Protein AF-A0A7I0K702-F1 (afdb_monomer_lite)

Secondary structure (DSSP, 8-state):
-HHHHHHHTSSS-SS-------TTHHHH-HHHHHHHHHHHHHHHHTT---------PPPP-SSSSTT--------------------B---TT-GGGSB-TTTT------S--------PPP-------

pLDDT: mean 73.97, std 17.94, range [34.12, 96.94]

Sequence (129 aa):
MAVCTQFAESANPPGNIFFLAVPDEENNSAGARKAAQALPFIARERDLDLAAAINLDAIADDGDGSKGRIIALGTVGKLLPTAYVIGIPAHSGFPLNGLNAAAGRRHRQARGMGAGTDRPVPVGDWHAG

Radius of gyration: 30.61 Å; chains: 1; bounding box: 55×49×83 Å

Foldseek 3Di:
DVVQVVVVPDDPDPDDDDDDDDPCPVPDSPSVVVCVVCVVVVCVVVVHDCPDDDDPDDDDDPDPCPVVDDDDPDDDDDDDDDDDFDKADDDPVCVVVMGDSCPPPDDDDDPDDDDDDDDDDDDDDDDDD

Structure (mmCIF, N/CA/C/O backbone):
data_AF-A0A7I0K702-F1
#
_entry.id   AF-A0A7I0K702-F1
#
loop_
_atom_site.group_PDB
_atom_site.id
_atom_site.type_symbol
_atom_site.label_atom_id
_atom_site.label_alt_id
_atom_site.label_comp_id
_atom_site.label_asym_id
_atom_site.label_entity_id
_atom_site.label_seq_id
_atom_site.pdbx_PDB_ins_code
_atom_site.Cartn_x
_atom_site.Cartn_y
_atom_site.Cartn_z
_atom_site.occupancy
_atom_site.B_iso_or_equiv
_atom_site.auth_seq_id
_atom_site.auth_comp_id
_atom_site.auth_asym_id
_atom_site.auth_atom_id
_atom_site.pdbx_PDB_model_num
ATOM 1 N N . MET A 1 1 ? -2.424 11.489 10.382 1.00 69.25 1 MET A N 1
ATOM 2 C CA . MET A 1 1 ? -2.724 11.222 11.810 1.00 69.25 1 MET A CA 1
ATOM 3 C C . MET A 1 1 ? -4.043 11.819 12.292 1.00 69.25 1 MET A C 1
ATOM 5 O O . MET A 1 1 ? -4.709 11.137 13.053 1.00 69.25 1 MET A O 1
ATOM 9 N N . ALA A 1 2 ? -4.467 13.007 11.833 1.00 81.56 2 ALA A N 1
ATOM 10 C CA . ALA A 1 2 ? -5.705 13.660 12.296 1.00 81.56 2 ALA A CA 1
ATOM 11 C C . ALA A 1 2 ? -6.959 12.754 12.310 1.00 81.56 2 ALA A C 1
ATOM 13 O O . ALA A 1 2 ? -7.673 12.729 13.303 1.00 81.56 2 ALA A O 1
ATOM 14 N N . VAL A 1 3 ? -7.178 11.944 11.266 1.00 84.56 3 VAL A N 1
ATOM 15 C CA . VAL A 1 3 ? -8.314 11.001 11.202 1.00 84.56 3 VAL A CA 1
ATOM 16 C C . VAL A 1 3 ? -8.242 9.919 12.286 1.00 84.56 3 VAL A C 1
ATOM 18 O O . VAL A 1 3 ? -9.256 9.589 12.889 1.00 84.56 3 VAL A O 1
ATOM 21 N N . CYS A 1 4 ? -7.052 9.377 12.566 1.00 85.81 4 CYS A N 1
ATOM 22 C CA . CYS A 1 4 ? -6.877 8.372 13.620 1.00 85.81 4 CYS A CA 1
ATOM 23 C C . CYS A 1 4 ? -7.127 8.977 15.007 1.00 85.81 4 CYS A C 1
ATOM 25 O O . CYS A 1 4 ? -7.768 8.345 15.838 1.00 85.81 4 CYS A O 1
ATOM 27 N N . THR A 1 5 ? -6.663 10.210 15.236 1.00 87.38 5 THR A N 1
ATOM 28 C CA . THR A 1 5 ? -6.929 10.956 16.475 1.00 87.38 5 THR A CA 1
ATOM 29 C C . THR A 1 5 ? -8.425 11.195 16.656 1.00 87.38 5 THR A C 1
ATOM 31 O O . THR A 1 5 ? -8.978 10.824 17.683 1.00 87.38 5 THR A O 1
ATOM 34 N N . GLN A 1 6 ? -9.099 11.706 15.624 1.00 88.38 6 GLN A N 1
ATOM 35 C CA . GLN A 1 6 ? -10.541 11.940 15.657 1.00 88.38 6 GLN A CA 1
ATOM 36 C C . GLN A 1 6 ? -11.340 10.646 15.888 1.00 88.38 6 GLN A C 1
ATOM 38 O O . GLN A 1 6 ? -12.328 10.651 16.616 1.00 88.38 6 GLN A O 1
ATOM 43 N N . PHE A 1 7 ? -10.917 9.526 15.292 1.00 89.75 7 PHE A N 1
ATOM 44 C CA . PHE A 1 7 ? -11.539 8.224 15.532 1.00 89.75 7 PHE A CA 1
ATOM 45 C C . PHE A 1 7 ? -11.360 7.763 16.983 1.00 89.75 7 PHE A C 1
ATOM 47 O O . PHE A 1 7 ? -12.315 7.289 17.593 1.00 89.75 7 PHE A O 1
ATOM 54 N N . ALA A 1 8 ? -10.165 7.937 17.552 1.00 88.25 8 ALA A N 1
ATOM 55 C CA . ALA A 1 8 ? -9.884 7.578 18.941 1.00 88.25 8 ALA A CA 1
ATOM 56 C C . ALA A 1 8 ? -10.697 8.408 19.953 1.00 88.25 8 ALA A C 1
ATOM 58 O O . ALA A 1 8 ? -11.016 7.916 21.030 1.00 88.25 8 ALA A O 1
ATOM 59 N N . GLU A 1 9 ? -11.056 9.643 19.601 1.00 91.50 9 GLU A N 1
ATOM 60 C CA . GLU A 1 9 ? -11.904 10.527 20.413 1.00 91.50 9 GLU A CA 1
ATOM 61 C C . GLU A 1 9 ? -13.409 10.235 20.263 1.00 91.50 9 GLU A C 1
ATOM 63 O O . GLU A 1 9 ? -14.226 10.779 21.008 1.00 91.50 9 GLU A O 1
ATOM 68 N N . SER A 1 10 ? -13.804 9.386 19.309 1.00 90.38 10 SER A N 1
ATOM 69 C CA . SER A 1 10 ? -15.214 9.085 19.063 1.00 90.38 10 SER A CA 1
ATOM 70 C C . SER A 1 10 ? -15.805 8.157 20.130 1.00 90.38 10 SER A C 1
ATOM 72 O O . SER A 1 10 ? -15.198 7.170 20.547 1.00 90.38 10 SER A O 1
ATOM 74 N N . ALA A 1 11 ? -17.026 8.461 20.574 1.00 84.00 11 ALA A N 1
ATOM 75 C CA . ALA A 1 11 ? -17.738 7.612 21.518 1.00 84.00 11 ALA A CA 1
ATOM 76 C C . ALA A 1 11 ? -18.325 6.391 20.791 1.00 84.00 11 ALA A C 1
ATOM 78 O O . ALA A 1 11 ? -19.250 6.524 19.993 1.00 84.00 11 ALA A O 1
ATOM 79 N N . ASN A 1 12 ? -17.805 5.205 21.116 1.00 84.50 12 ASN A N 1
ATOM 80 C CA . ASN A 1 12 ? -18.305 3.901 20.670 1.00 84.50 12 ASN A CA 1
ATOM 81 C C . ASN A 1 12 ? -18.318 3.703 19.133 1.00 84.50 12 ASN A C 1
ATOM 83 O O . ASN A 1 12 ? -19.389 3.523 18.541 1.00 84.50 12 ASN A O 1
ATOM 87 N N . PRO A 1 13 ? -17.146 3.737 18.469 1.00 86.50 13 PRO A N 1
ATOM 88 C CA . PRO A 1 13 ? -17.063 3.576 17.024 1.00 86.50 13 PRO A CA 1
ATOM 89 C C . PRO A 1 13 ? -17.516 2.179 16.562 1.00 86.50 13 PRO A C 1
ATOM 91 O O . PRO A 1 13 ? -17.312 1.193 17.272 1.00 86.50 13 PRO A O 1
ATOM 94 N N . PRO A 1 14 ? -18.068 2.054 15.341 1.00 85.31 14 PRO A N 1
ATOM 95 C CA . PRO A 1 14 ? -18.534 0.784 14.782 1.00 85.31 14 PRO A CA 1
ATOM 96 C C . PRO A 1 14 ? -17.382 -0.093 14.244 1.00 85.31 14 PRO A C 1
ATOM 98 O O . PRO A 1 14 ? -17.459 -0.605 13.129 1.00 85.31 14 PRO A O 1
ATOM 101 N N . GLY A 1 15 ? -16.291 -0.249 15.003 1.00 89.25 15 GLY A N 1
ATOM 102 C CA . GLY A 1 15 ? -15.150 -1.090 14.627 1.00 89.25 15 GLY A CA 1
ATOM 103 C C . GLY A 1 15 ? -13.804 -0.577 15.136 1.00 89.25 15 GLY A C 1
ATOM 104 O O . GLY A 1 15 ? -13.740 0.226 16.063 1.00 89.25 15 GLY A O 1
ATOM 105 N N . ASN A 1 16 ? -12.726 -1.042 14.498 1.00 90.19 16 ASN A N 1
ATOM 106 C CA . ASN A 1 16 ? -11.344 -0.683 14.820 1.00 90.19 16 ASN A CA 1
ATOM 107 C C . ASN A 1 16 ? -10.606 -0.176 13.574 1.00 90.19 16 ASN A C 1
ATOM 109 O O . ASN A 1 16 ? -10.844 -0.658 12.468 1.00 90.19 16 ASN A O 1
ATOM 113 N N . ILE A 1 17 ? -9.660 0.747 13.765 1.00 89.88 17 ILE A N 1
ATOM 114 C CA . ILE A 1 17 ? -8.702 1.146 12.727 1.00 89.88 17 ILE A CA 1
ATOM 115 C C . ILE A 1 17 ? -7.362 0.471 13.014 1.00 89.88 17 ILE A C 1
ATOM 117 O O . ILE A 1 17 ? -6.778 0.663 14.080 1.00 89.88 17 ILE A O 1
ATOM 121 N N . PHE A 1 18 ? -6.851 -0.277 12.037 1.00 90.12 18 PHE A N 1
ATOM 122 C CA . PHE A 1 18 ? -5.491 -0.803 12.052 1.00 90.12 18 PHE A CA 1
ATOM 123 C C . PHE A 1 18 ? -4.604 0.048 11.136 1.00 90.12 18 PHE A C 1
ATOM 125 O O . PHE A 1 18 ? -4.774 0.044 9.918 1.00 90.12 18 PHE A O 1
ATOM 132 N N . PHE A 1 19 ? -3.676 0.805 11.723 1.00 90.88 19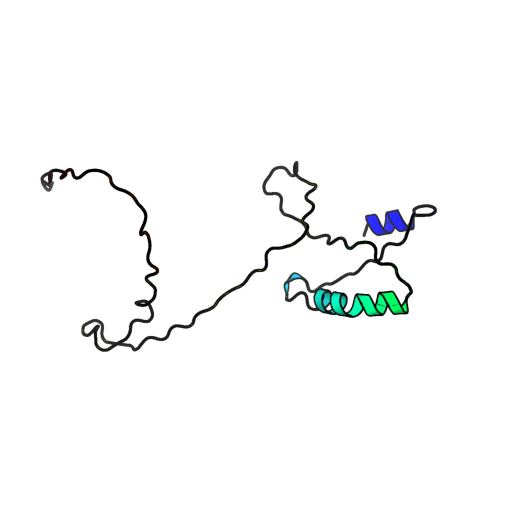 PHE A N 1
ATOM 133 C CA . PHE A 1 19 ? -2.764 1.673 10.979 1.00 90.88 19 PHE A CA 1
ATOM 134 C C . PHE A 1 19 ? -1.414 0.986 10.744 1.00 90.88 19 PHE A C 1
ATOM 136 O O . PHE A 1 19 ? -0.752 0.567 11.693 1.00 90.88 19 PHE A O 1
ATOM 143 N N . LEU A 1 20 ? -0.990 0.917 9.481 1.00 89.69 20 LEU A N 1
ATOM 144 C CA . LEU A 1 20 ? 0.287 0.347 9.059 1.00 89.69 20 LEU A CA 1
ATOM 145 C C . LEU A 1 20 ? 1.130 1.428 8.374 1.00 89.69 20 LEU A C 1
ATOM 147 O O . LEU A 1 20 ? 0.781 1.898 7.295 1.00 89.69 20 LEU A O 1
ATOM 151 N N . ALA A 1 21 ? 2.254 1.797 8.988 1.00 89.62 21 ALA A N 1
ATOM 152 C CA . ALA A 1 21 ? 3.220 2.720 8.399 1.00 89.62 21 ALA A CA 1
ATOM 153 C C . ALA A 1 21 ? 4.379 1.951 7.753 1.00 89.62 21 ALA A C 1
ATOM 155 O O . ALA A 1 21 ? 5.008 1.111 8.399 1.00 89.62 21 ALA A O 1
ATOM 156 N N . VAL A 1 22 ? 4.686 2.270 6.494 1.00 88.19 22 VAL A N 1
ATOM 157 C CA . VAL A 1 22 ? 5.807 1.700 5.734 1.00 88.19 22 VAL A CA 1
ATOM 158 C C . VAL A 1 22 ? 6.642 2.847 5.154 1.00 88.19 22 VAL A C 1
ATOM 160 O O . VAL A 1 22 ? 6.152 3.583 4.305 1.00 88.19 22 VAL A O 1
ATOM 163 N N . PRO A 1 23 ? 7.876 3.077 5.633 1.00 83.31 23 PRO A N 1
ATOM 164 C CA . PRO A 1 23 ? 8.646 4.262 5.252 1.00 83.31 23 PRO A CA 1
ATOM 165 C C . PRO A 1 23 ? 9.413 4.111 3.927 1.00 83.31 23 PRO A C 1
ATOM 167 O O . PRO A 1 23 ? 10.098 5.042 3.522 1.00 83.31 23 PRO A O 1
ATOM 170 N N . ASP A 1 24 ? 9.367 2.944 3.278 1.00 87.38 24 ASP A N 1
ATOM 171 C CA . ASP A 1 24 ? 10.259 2.569 2.172 1.00 87.38 24 ASP A CA 1
ATOM 172 C C . ASP A 1 24 ? 9.560 2.421 0.807 1.00 87.38 24 ASP A C 1
ATOM 174 O O . ASP A 1 24 ? 10.045 1.689 -0.065 1.00 87.38 24 ASP A O 1
ATOM 178 N N . GLU A 1 25 ? 8.426 3.105 0.639 1.00 79.06 25 GLU A N 1
ATOM 179 C CA . GLU A 1 25 ? 7.601 3.094 -0.577 1.00 79.06 25 GLU A CA 1
ATOM 180 C C . GLU A 1 25 ? 8.442 3.448 -1.824 1.00 79.06 25 GLU A C 1
ATOM 182 O O . GLU A 1 25 ? 8.609 2.583 -2.690 1.00 79.06 25 GLU A O 1
ATOM 187 N N . GLU A 1 26 ? 9.127 4.600 -1.797 1.00 76.62 26 GLU A N 1
ATOM 188 C CA . GLU A 1 26 ? 9.928 5.191 -2.892 1.00 76.62 26 GLU A CA 1
ATOM 189 C C . GLU A 1 26 ? 11.159 4.380 -3.333 1.00 76.62 26 GLU A C 1
ATOM 191 O O . GLU A 1 26 ? 11.812 4.693 -4.329 1.00 76.62 26 GLU A O 1
ATOM 196 N N . ASN A 1 27 ? 11.537 3.349 -2.575 1.00 79.44 27 ASN A N 1
ATOM 197 C CA . ASN A 1 27 ? 12.691 2.521 -2.912 1.00 79.44 27 ASN A CA 1
ATOM 198 C C . ASN A 1 27 ? 12.250 1.229 -3.601 1.00 79.44 27 ASN A C 1
ATOM 200 O O . ASN A 1 27 ? 12.377 1.055 -4.809 1.00 79.44 27 ASN A O 1
ATOM 204 N N . ASN A 1 28 ? 11.765 0.276 -2.813 1.00 79.94 28 ASN A N 1
ATOM 205 C CA . ASN A 1 28 ? 11.378 -1.038 -3.322 1.00 79.94 28 ASN A CA 1
ATOM 206 C C . ASN A 1 28 ? 10.149 -1.576 -2.583 1.00 79.94 28 ASN A C 1
ATOM 208 O O . ASN A 1 28 ? 9.865 -2.773 -2.673 1.00 79.94 28 ASN A O 1
ATOM 212 N N . SER A 1 29 ? 9.466 -0.737 -1.790 1.00 84.25 29 SER A N 1
ATOM 213 C CA . SER A 1 29 ? 8.285 -1.127 -1.015 1.00 84.25 29 SER A CA 1
ATOM 214 C C . SER A 1 29 ? 8.485 -2.455 -0.260 1.00 84.25 29 SER A C 1
ATOM 216 O O . SER A 1 29 ? 7.617 -3.332 -0.241 1.00 84.25 29 SER A O 1
ATOM 218 N N . ALA A 1 30 ? 9.685 -2.692 0.278 1.00 87.56 30 ALA A N 1
ATOM 219 C CA . ALA A 1 30 ? 10.025 -3.939 0.953 1.00 87.56 30 ALA A CA 1
ATOM 220 C C . ALA A 1 30 ? 9.240 -4.083 2.265 1.00 87.56 30 ALA A C 1
ATOM 222 O O . ALA A 1 30 ? 8.821 -5.194 2.590 1.00 87.56 30 ALA A O 1
ATOM 223 N N . GLY A 1 31 ? 8.983 -2.980 2.973 1.00 88.19 31 GLY A N 1
ATOM 224 C CA . GLY A 1 31 ? 8.116 -2.921 4.146 1.00 88.19 31 GLY A CA 1
ATOM 225 C C . GLY A 1 31 ? 6.683 -3.321 3.809 1.00 88.19 31 GLY A C 1
ATOM 226 O O . GLY A 1 31 ? 6.162 -4.259 4.409 1.00 88.19 31 GLY A O 1
ATOM 227 N N . ALA A 1 32 ? 6.084 -2.695 2.791 1.00 88.25 32 ALA A N 1
ATOM 228 C CA . ALA A 1 32 ? 4.730 -3.024 2.334 1.00 88.25 32 ALA A CA 1
ATOM 229 C C . ALA A 1 32 ? 4.605 -4.491 1.891 1.00 88.25 32 ALA A C 1
ATOM 231 O O . ALA A 1 32 ? 3.676 -5.188 2.296 1.00 88.25 32 ALA A O 1
ATOM 232 N N . ARG A 1 33 ? 5.579 -5.002 1.123 1.00 89.69 33 ARG A N 1
ATOM 233 C CA . ARG A 1 33 ? 5.583 -6.401 0.661 1.00 89.69 33 ARG A CA 1
ATOM 234 C C . ARG A 1 33 ? 5.720 -7.402 1.804 1.00 89.69 33 ARG A C 1
ATOM 236 O O . ARG A 1 33 ? 5.006 -8.402 1.818 1.00 89.69 33 ARG A O 1
ATOM 243 N N . LYS A 1 34 ? 6.601 -7.139 2.773 1.00 91.75 34 LYS A N 1
ATOM 244 C CA . LYS A 1 34 ? 6.725 -7.982 3.971 1.00 91.75 34 LYS A CA 1
ATOM 245 C C . LYS A 1 34 ? 5.463 -7.925 4.826 1.00 91.75 34 LYS A C 1
ATOM 247 O O . LYS A 1 34 ? 5.008 -8.964 5.292 1.00 91.75 34 LYS A O 1
ATOM 252 N N . ALA A 1 35 ? 4.875 -6.743 5.000 1.00 90.88 35 ALA A N 1
ATOM 253 C CA . ALA A 1 35 ? 3.634 -6.584 5.746 1.00 90.88 35 ALA A CA 1
ATOM 254 C C . ALA A 1 35 ? 2.477 -7.345 5.087 1.00 90.88 35 ALA A C 1
ATOM 256 O O . ALA A 1 35 ? 1.772 -8.070 5.777 1.00 90.88 35 ALA A O 1
ATOM 257 N N . ALA A 1 36 ? 2.340 -7.282 3.759 1.00 90.38 36 ALA A N 1
ATOM 258 C CA . ALA 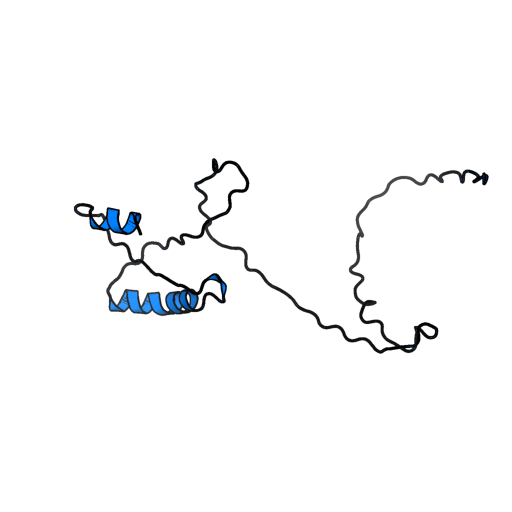A 1 36 ? 1.340 -8.055 3.021 1.00 90.38 36 ALA A CA 1
ATOM 259 C C . ALA A 1 36 ? 1.465 -9.571 3.262 1.00 90.38 36 ALA A C 1
ATOM 261 O O . ALA A 1 36 ? 0.458 -10.264 3.373 1.00 90.38 36 ALA A O 1
ATOM 262 N N . GLN A 1 37 ? 2.693 -10.083 3.397 1.00 92.62 37 GLN A N 1
ATOM 263 C CA . GLN A 1 37 ? 2.943 -11.489 3.732 1.00 92.62 37 GLN A CA 1
ATOM 264 C C . GLN A 1 37 ? 2.674 -11.811 5.210 1.00 92.62 37 GLN A C 1
ATOM 266 O O . GLN A 1 37 ? 2.221 -12.910 5.516 1.00 92.62 37 GLN A O 1
ATOM 271 N N . ALA A 1 38 ? 2.947 -10.878 6.127 1.00 93.19 38 ALA A N 1
ATOM 272 C CA . ALA A 1 38 ? 2.800 -11.076 7.571 1.00 93.19 38 ALA A CA 1
ATOM 273 C C . ALA A 1 38 ? 1.361 -10.871 8.080 1.00 93.19 38 ALA A C 1
ATOM 275 O O . ALA A 1 38 ? 0.959 -11.494 9.062 1.00 93.19 38 ALA A O 1
ATOM 276 N N . LEU A 1 39 ? 0.578 -10.014 7.420 1.00 93.50 39 LEU A N 1
ATOM 277 C CA . LEU A 1 39 ? -0.763 -9.608 7.844 1.00 93.50 39 LEU A CA 1
ATOM 278 C C . LEU A 1 39 ? -1.727 -10.776 8.099 1.00 93.50 39 LEU A C 1
ATOM 280 O O . LEU A 1 39 ? -2.385 -10.739 9.134 1.00 93.50 39 LEU A O 1
ATOM 284 N N . PRO A 1 40 ? -1.799 -11.832 7.263 1.00 92.94 40 PRO A N 1
ATOM 285 C CA . PRO A 1 40 ? -2.665 -12.979 7.544 1.00 92.94 40 PRO A CA 1
ATOM 286 C C . PRO A 1 40 ? -2.321 -13.696 8.857 1.00 92.94 40 PRO A C 1
ATOM 288 O O . PRO A 1 40 ? -3.213 -14.163 9.564 1.00 92.94 40 PRO A O 1
ATOM 291 N N . PHE A 1 41 ? -1.033 -13.766 9.204 1.00 96.31 41 PHE A N 1
ATOM 292 C CA . PHE A 1 41 ? -0.575 -14.382 10.450 1.00 96.31 41 PHE A CA 1
ATOM 293 C C . PHE A 1 41 ? -0.918 -13.504 11.648 1.00 96.31 41 PHE A C 1
ATOM 295 O O . PHE A 1 41 ? -1.511 -13.992 12.603 1.00 96.31 41 PHE A O 1
ATOM 302 N N . ILE A 1 42 ? -0.640 -12.201 11.557 1.00 93.62 42 ILE A N 1
ATOM 303 C CA . ILE A 1 42 ? -0.989 -11.227 12.600 1.00 93.62 42 ILE A CA 1
ATOM 304 C C . ILE A 1 42 ? -2.503 -11.206 12.828 1.00 93.62 42 ILE A C 1
ATOM 306 O O . ILE A 1 42 ? -2.944 -11.209 13.974 1.00 93.62 42 ILE A O 1
ATOM 310 N N . ALA A 1 43 ? -3.296 -11.223 11.754 1.00 94.19 43 ALA A N 1
ATOM 311 C CA . ALA A 1 43 ? -4.749 -11.256 11.837 1.00 94.19 43 ALA A CA 1
ATOM 312 C C . ALA A 1 43 ? -5.236 -12.503 12.581 1.00 94.19 43 ALA A C 1
ATOM 314 O O . ALA A 1 43 ? -6.059 -12.394 13.481 1.00 94.19 43 ALA A O 1
ATOM 315 N N . ARG A 1 44 ? -4.661 -13.674 12.288 1.00 95.75 44 ARG A N 1
ATOM 316 C CA . ARG A 1 44 ? -4.991 -14.917 12.994 1.00 95.75 44 ARG A CA 1
ATOM 317 C C . ARG A 1 44 ? -4.543 -14.915 14.457 1.00 95.75 44 ARG A C 1
ATOM 319 O O . ARG A 1 44 ? -5.298 -15.343 15.320 1.00 95.75 44 ARG A O 1
ATOM 326 N N . GLU A 1 45 ? -3.323 -14.468 14.740 1.00 96.94 45 GLU A N 1
ATOM 327 C CA . GLU A 1 45 ? -2.766 -14.426 16.101 1.00 96.94 45 GLU A CA 1
ATOM 328 C C . GLU A 1 45 ? -3.517 -13.458 17.017 1.00 96.94 45 GLU A C 1
ATOM 330 O O . GLU A 1 45 ? -3.519 -13.629 18.235 1.00 96.94 45 GLU A O 1
ATOM 335 N N . ARG A 1 46 ? -4.118 -12.418 16.436 1.00 93.38 46 ARG A N 1
ATOM 336 C CA . ARG A 1 46 ? -4.779 -11.332 17.164 1.00 93.38 46 ARG A CA 1
ATOM 337 C C . ARG A 1 46 ? -6.293 -11.320 16.990 1.00 93.38 46 ARG A C 1
ATOM 339 O O . ARG A 1 46 ? -6.914 -10.364 17.439 1.00 93.38 46 ARG A O 1
ATOM 346 N N . ASP A 1 47 ? -6.848 -12.361 16.370 1.00 94.69 47 ASP A N 1
ATOM 347 C CA . ASP A 1 47 ? -8.280 -12.515 16.095 1.00 94.69 47 ASP A CA 1
ATOM 348 C C . ASP A 1 47 ? -8.891 -11.270 15.416 1.00 94.69 47 ASP A C 1
ATOM 350 O O . ASP A 1 47 ? -9.907 -10.721 15.836 1.00 94.69 47 ASP A O 1
ATOM 354 N N . LEU A 1 48 ? -8.202 -10.763 14.386 1.00 92.94 48 LEU A N 1
ATOM 355 C CA . LEU A 1 48 ? -8.617 -9.585 13.625 1.00 92.94 48 LEU A CA 1
ATOM 356 C C . LEU A 1 48 ? -9.389 -9.999 12.373 1.00 92.94 48 LEU A C 1
ATOM 358 O O . LEU A 1 48 ? -8.855 -10.696 11.508 1.00 92.94 48 LEU A O 1
ATOM 362 N N . ASP A 1 49 ? -10.597 -9.463 12.230 1.00 93.06 49 ASP A N 1
ATOM 363 C CA . ASP A 1 49 ? -11.365 -9.512 10.988 1.00 93.06 49 ASP A CA 1
ATOM 364 C C . ASP A 1 49 ? -11.046 -8.280 10.122 1.00 93.06 49 ASP A C 1
ATOM 366 O O . ASP A 1 49 ? -11.530 -7.169 10.355 1.00 93.06 49 ASP A O 1
ATOM 370 N N . LEU A 1 50 ? -10.145 -8.452 9.150 1.00 90.75 50 LEU A N 1
ATOM 371 C CA . LEU A 1 50 ? -9.723 -7.381 8.246 1.00 90.75 50 LEU A CA 1
ATOM 372 C C . LEU A 1 50 ? -10.749 -7.203 7.112 1.00 90.75 50 LEU A C 1
ATOM 374 O O . LEU A 1 50 ? -10.658 -7.858 6.077 1.00 90.75 50 LEU A O 1
ATOM 378 N N . ALA A 1 51 ? -11.693 -6.275 7.286 1.00 91.06 51 ALA A N 1
ATOM 379 C CA . ALA A 1 51 ? -12.777 -6.041 6.323 1.00 91.06 51 ALA A CA 1
ATOM 380 C C . ALA A 1 51 ? -12.358 -5.278 5.048 1.00 91.06 51 ALA A C 1
ATOM 382 O O . ALA A 1 51 ? -12.911 -5.510 3.973 1.00 91.06 51 ALA A O 1
ATOM 383 N N . ALA A 1 52 ? -11.411 -4.339 5.155 1.00 88.00 52 ALA A N 1
ATOM 384 C CA . ALA A 1 52 ? -10.946 -3.522 4.034 1.00 88.00 52 ALA A CA 1
ATOM 385 C C . ALA A 1 52 ? -9.561 -2.915 4.304 1.00 88.00 52 ALA A C 1
ATOM 387 O O . ALA A 1 52 ? -9.169 -2.718 5.454 1.00 88.00 52 ALA A O 1
ATOM 388 N N . ALA A 1 53 ? -8.848 -2.563 3.232 1.00 87.38 53 ALA A N 1
ATOM 389 C CA . ALA A 1 53 ? -7.600 -1.809 3.285 1.00 87.38 53 ALA A CA 1
ATOM 390 C C . ALA A 1 53 ? -7.720 -0.543 2.425 1.00 87.38 53 ALA A C 1
ATOM 392 O O . ALA A 1 53 ? -8.222 -0.597 1.303 1.00 87.38 53 ALA A O 1
ATOM 393 N N . ILE A 1 54 ? -7.249 0.588 2.953 1.00 86.25 54 ILE A N 1
ATOM 394 C CA . ILE A 1 54 ? -7.212 1.875 2.252 1.00 86.25 54 ILE A CA 1
ATOM 395 C C . ILE A 1 54 ? -5.750 2.301 2.155 1.00 86.25 54 ILE A C 1
ATOM 397 O O . ILE A 1 54 ? -5.093 2.482 3.179 1.00 86.25 54 ILE A O 1
ATOM 401 N N . ASN A 1 55 ? -5.253 2.462 0.929 1.00 85.62 55 ASN A N 1
ATOM 402 C CA . ASN A 1 55 ? -3.966 3.099 0.677 1.00 85.62 55 ASN A CA 1
ATOM 403 C C . ASN A 1 55 ? -4.174 4.616 0.536 1.00 85.62 55 ASN A C 1
ATOM 405 O O . ASN A 1 55 ? -5.129 5.043 -0.110 1.00 85.62 55 ASN A O 1
ATOM 409 N N . LEU A 1 56 ? -3.312 5.418 1.159 1.00 81.31 56 LEU A N 1
ATOM 410 C CA . LEU A 1 56 ? -3.458 6.876 1.263 1.00 81.31 56 LEU A CA 1
ATOM 411 C C . LEU A 1 56 ? -2.573 7.637 0.264 1.00 81.31 56 LEU A C 1
ATOM 413 O O . LEU A 1 56 ? -2.231 8.793 0.516 1.00 81.31 56 LEU A O 1
ATOM 417 N N . ASP A 1 57 ? -2.206 7.003 -0.849 1.00 78.75 57 ASP A N 1
ATOM 418 C CA . ASP A 1 57 ? -1.421 7.651 -1.897 1.00 78.75 57 ASP A CA 1
ATOM 419 C C . ASP A 1 57 ? -2.147 8.870 -2.466 1.00 78.75 57 ASP A C 1
ATOM 421 O O . ASP A 1 57 ? -3.352 8.852 -2.745 1.00 78.75 57 ASP A O 1
ATOM 425 N N . ALA A 1 58 ? -1.385 9.944 -2.661 1.00 69.50 58 ALA A N 1
ATOM 426 C CA . ALA A 1 58 ? -1.882 11.139 -3.311 1.00 69.50 58 ALA A CA 1
ATOM 427 C C . ALA A 1 58 ? -1.915 10.911 -4.825 1.00 69.50 58 ALA A C 1
ATOM 429 O O . ALA A 1 58 ? -0.885 10.712 -5.466 1.00 69.50 58 ALA A O 1
ATOM 430 N N . ILE A 1 59 ? -3.107 10.980 -5.411 1.00 69.31 59 ILE A N 1
ATOM 431 C CA . ILE A 1 59 ? -3.252 11.079 -6.861 1.00 69.31 59 ILE A CA 1
ATOM 432 C C . ILE A 1 59 ? -3.092 12.556 -7.212 1.00 69.31 59 ILE A C 1
ATOM 434 O O . ILE A 1 59 ? -3.853 13.391 -6.722 1.00 69.31 59 ILE A O 1
ATOM 438 N N . ALA A 1 60 ? -2.090 12.881 -8.029 1.00 67.00 60 ALA A N 1
ATOM 439 C CA . ALA A 1 60 ? -1.934 14.232 -8.552 1.00 67.00 60 ALA A CA 1
ATOM 440 C C . ALA A 1 60 ? -3.146 14.589 -9.429 1.00 67.00 60 ALA A C 1
ATOM 442 O O . ALA A 1 60 ? -3.514 13.831 -10.329 1.00 67.00 60 ALA A O 1
ATOM 443 N N . ASP A 1 61 ? -3.772 15.731 -9.148 1.00 69.69 61 ASP A N 1
ATOM 444 C CA . ASP A 1 61 ? -4.767 16.347 -10.022 1.00 69.69 61 ASP A CA 1
ATOM 445 C C . ASP A 1 61 ? -4.103 17.529 -10.731 1.00 69.69 61 ASP A C 1
ATOM 447 O O . ASP A 1 61 ? -3.808 18.541 -10.100 1.00 69.69 61 ASP A O 1
ATOM 451 N N . ASP A 1 62 ? -3.862 17.393 -12.036 1.00 70.69 62 ASP A N 1
ATOM 452 C CA . ASP A 1 62 ? -3.313 18.467 -12.879 1.00 70.69 62 ASP A CA 1
ATOM 453 C C . ASP A 1 62 ? -4.355 19.577 -13.180 1.00 70.69 62 ASP A C 1
ATOM 455 O O . ASP A 1 62 ? -4.072 20.517 -13.925 1.00 70.69 62 ASP A O 1
ATOM 459 N N . GLY A 1 63 ? -5.585 19.447 -12.662 1.00 73.81 63 GLY A N 1
ATOM 460 C CA . GLY A 1 63 ? -6.664 20.430 -12.751 1.00 73.81 63 GLY A CA 1
ATOM 461 C C . GLY A 1 63 ? -6.726 21.402 -11.564 1.00 73.81 63 GLY A C 1
ATOM 462 O O . GLY A 1 63 ? -5.724 21.773 -10.96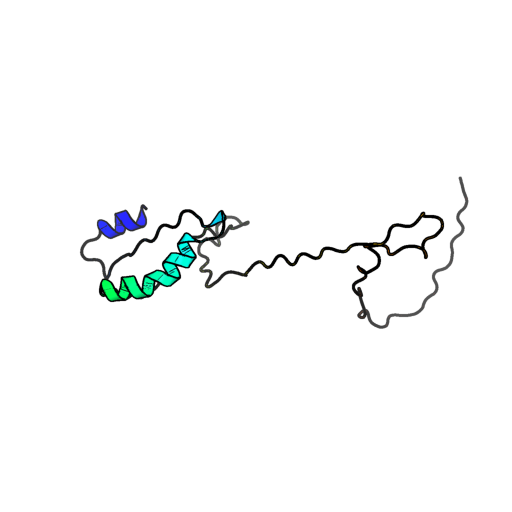5 1.00 73.81 63 GLY A O 1
ATOM 463 N N . ASP A 1 64 ? -7.934 21.843 -11.220 1.00 78.81 64 ASP A N 1
ATOM 464 C CA . ASP A 1 64 ? -8.215 22.772 -10.112 1.00 78.81 64 ASP A CA 1
ATOM 465 C C . ASP A 1 64 ? -8.488 22.061 -8.771 1.00 78.81 64 ASP A C 1
ATOM 467 O O . ASP A 1 64 ? -8.949 22.685 -7.814 1.00 78.81 64 ASP A O 1
ATOM 471 N N . GLY A 1 65 ? -8.261 20.746 -8.694 1.00 71.19 65 GLY A N 1
ATOM 472 C CA . GLY A 1 65 ? -8.612 19.940 -7.526 1.00 71.19 65 GLY A CA 1
ATOM 473 C C . GLY A 1 65 ? -10.105 19.608 -7.429 1.00 71.19 65 GLY A C 1
ATOM 474 O O . GLY A 1 65 ? -10.515 18.914 -6.494 1.00 71.19 65 GLY A O 1
ATOM 475 N N . SER A 1 66 ? -10.948 20.061 -8.372 1.00 73.12 66 SER A N 1
ATOM 476 C CA . SER A 1 66 ? -12.399 19.803 -8.350 1.00 73.12 66 SER A CA 1
ATOM 477 C C . SER A 1 66 ? -12.746 18.326 -8.532 1.00 73.12 66 SER A C 1
ATOM 479 O O . SER A 1 66 ? -13.814 17.881 -8.104 1.00 73.12 66 SER A O 1
ATOM 481 N N . LYS A 1 67 ? -11.822 17.530 -9.087 1.00 64.38 67 LYS A N 1
ATOM 482 C CA . LYS A 1 67 ? -11.953 16.072 -9.183 1.00 64.38 67 LYS A CA 1
ATOM 483 C C . LYS A 1 67 ? -11.653 15.350 -7.872 1.00 64.38 67 LYS A C 1
ATOM 485 O O . LYS A 1 67 ? -11.744 14.127 -7.865 1.00 64.38 67 LYS A O 1
ATOM 490 N N . GLY A 1 68 ? -11.319 16.079 -6.798 1.00 61.41 68 GLY A N 1
ATOM 491 C CA . GLY A 1 68 ? -10.616 15.691 -5.562 1.00 61.41 68 GLY A CA 1
ATOM 492 C C . GLY A 1 68 ? -11.106 14.508 -4.715 1.00 61.41 68 GLY A C 1
ATOM 493 O O . GLY A 1 68 ? -10.791 14.442 -3.531 1.00 61.41 68 GLY A O 1
ATOM 494 N N . ARG A 1 69 ? -11.853 13.556 -5.271 1.00 68.00 69 ARG A N 1
ATOM 495 C CA . ARG A 1 69 ? -12.195 12.265 -4.670 1.00 68.00 69 ARG A CA 1
ATOM 496 C C . ARG A 1 69 ? -12.134 11.177 -5.740 1.00 68.00 69 ARG A C 1
ATOM 498 O O . ARG A 1 69 ? -13.153 10.789 -6.303 1.00 68.00 69 ARG A O 1
ATOM 505 N N . ILE A 1 70 ? -10.927 10.690 -6.012 1.00 71.44 70 ILE A N 1
ATOM 506 C CA . ILE A 1 70 ? -10.699 9.552 -6.906 1.00 71.44 70 ILE A CA 1
ATOM 507 C C . ILE A 1 70 ? -10.400 8.327 -6.044 1.00 71.44 70 ILE A C 1
ATOM 509 O O . ILE A 1 70 ? -9.498 8.353 -5.212 1.00 71.44 70 ILE A O 1
ATOM 513 N N . ILE A 1 71 ? -11.156 7.251 -6.256 1.00 75.69 71 ILE A N 1
ATOM 514 C CA . ILE A 1 71 ? -10.843 5.933 -5.702 1.00 75.69 71 ILE A CA 1
ATOM 515 C C . ILE A 1 71 ? -10.138 5.147 -6.804 1.00 75.69 71 ILE A C 1
ATOM 517 O O . ILE A 1 71 ? -10.767 4.733 -7.779 1.00 75.69 71 ILE A O 1
ATOM 521 N N . ALA A 1 72 ? -8.830 4.951 -6.657 1.00 75.00 72 ALA A N 1
ATOM 522 C CA . ALA A 1 72 ? -8.084 4.024 -7.493 1.00 75.00 72 ALA A CA 1
ATOM 523 C C . ALA A 1 72 ? -8.176 2.617 -6.888 1.00 75.00 72 ALA A C 1
ATOM 525 O O . ALA A 1 72 ? -7.787 2.396 -5.746 1.00 75.00 72 ALA A O 1
ATOM 526 N N . LEU A 1 73 ? -8.690 1.659 -7.661 1.00 80.12 73 LEU A N 1
ATOM 527 C CA . LEU A 1 73 ? -8.816 0.257 -7.234 1.00 80.12 73 LEU A CA 1
ATOM 528 C C . LEU A 1 73 ? -7.560 -0.580 -7.539 1.00 80.12 73 LEU A C 1
ATOM 530 O O . LEU A 1 73 ? -7.538 -1.782 -7.292 1.00 80.12 73 LEU A O 1
ATOM 534 N N . GLY A 1 74 ? -6.518 0.040 -8.093 1.00 71.88 74 GLY A N 1
ATOM 535 C CA . GLY A 1 74 ? -5.255 -0.606 -8.430 1.00 71.88 74 GLY A CA 1
ATOM 536 C C . GLY A 1 74 ? -4.281 0.356 -9.107 1.00 71.88 74 GLY A C 1
ATOM 537 O O . GLY A 1 74 ? -4.635 1.492 -9.426 1.00 71.88 74 GLY A O 1
ATOM 538 N N . THR A 1 75 ? -3.055 -0.111 -9.337 1.00 71.31 75 THR A N 1
ATOM 539 C CA . THR A 1 75 ? -1.987 0.636 -10.015 1.00 71.31 75 THR A CA 1
ATOM 540 C C . THR A 1 75 ? -1.527 -0.096 -11.276 1.00 71.31 75 THR A C 1
ATOM 542 O O . THR A 1 75 ? -1.722 -1.303 -11.429 1.00 71.31 75 THR A O 1
ATOM 545 N N . VAL A 1 76 ? -0.916 0.637 -12.209 1.00 75.50 76 VAL A N 1
ATOM 546 C CA . VAL A 1 76 ? -0.275 0.046 -13.391 1.00 75.50 76 VAL A CA 1
ATOM 547 C C . VAL A 1 76 ? 1.178 -0.273 -13.048 1.00 75.50 76 VAL A C 1
ATOM 549 O O . VAL A 1 76 ? 1.944 0.616 -12.684 1.00 75.50 76 VAL A O 1
ATOM 552 N N . GLY A 1 77 ? 1.574 -1.540 -13.182 1.00 67.44 77 GLY A N 1
ATOM 553 C CA . GLY A 1 77 ? 2.960 -1.954 -12.967 1.00 67.44 77 GLY A CA 1
ATOM 554 C C . GLY A 1 77 ? 3.908 -1.364 -14.017 1.00 67.44 77 GLY A C 1
ATOM 555 O O . GLY A 1 77 ? 3.625 -1.402 -15.215 1.00 67.44 77 GLY A O 1
ATOM 556 N N . LYS A 1 78 ? 5.062 -0.849 -13.579 1.00 71.81 78 LYS A N 1
ATOM 557 C CA . LYS A 1 78 ? 6.116 -0.337 -14.465 1.00 71.81 78 LYS A CA 1
ATOM 558 C C . LYS A 1 78 ? 7.162 -1.420 -14.717 1.00 71.81 78 LYS A C 1
ATOM 560 O O . LYS A 1 78 ? 7.880 -1.823 -13.807 1.00 71.81 78 LYS A O 1
ATOM 565 N N . LEU A 1 79 ? 7.274 -1.863 -15.965 1.00 63.06 79 LEU A N 1
ATOM 566 C CA . LEU A 1 79 ? 8.370 -2.714 -16.423 1.00 63.06 79 LEU A CA 1
ATOM 567 C C . LEU A 1 79 ? 9.365 -1.857 -17.208 1.00 63.06 79 LEU A C 1
ATOM 569 O O . LEU A 1 79 ? 8.975 -1.133 -18.121 1.00 63.06 79 LEU A O 1
ATOM 573 N N . LEU A 1 80 ? 10.649 -1.946 -16.860 1.00 67.44 80 LEU A N 1
ATOM 574 C CA . LEU A 1 80 ? 11.747 -1.291 -17.577 1.00 67.44 80 LEU A CA 1
ATOM 575 C C . LEU A 1 80 ? 12.585 -2.356 -18.304 1.00 67.44 80 LEU A C 1
ATOM 577 O O . LEU A 1 80 ? 13.591 -2.815 -17.761 1.00 67.44 80 LEU A O 1
ATOM 581 N N . PRO A 1 81 ? 12.167 -2.809 -19.500 1.00 72.06 81 PRO A N 1
ATOM 582 C CA . PRO A 1 81 ? 12.964 -3.740 -20.285 1.00 72.06 81 PRO A CA 1
ATOM 583 C C . PRO A 1 81 ? 14.244 -3.051 -20.771 1.00 72.06 81 PRO A C 1
ATOM 585 O O . PRO A 1 81 ? 14.193 -2.026 -21.451 1.00 72.06 81 PRO A O 1
ATOM 588 N N . THR A 1 82 ? 15.395 -3.642 -20.454 1.00 80.00 82 THR A N 1
ATOM 589 C CA . THR A 1 82 ? 16.710 -3.148 -20.882 1.00 80.00 82 THR A CA 1
ATOM 590 C C . THR A 1 82 ? 17.338 -4.137 -21.855 1.00 80.00 82 THR A C 1
ATOM 592 O O . THR A 1 82 ? 17.403 -5.331 -21.575 1.00 80.00 82 THR A O 1
ATOM 595 N N . ALA A 1 83 ? 17.829 -3.636 -22.990 1.00 82.38 83 ALA A N 1
ATOM 596 C CA . ALA A 1 83 ? 18.584 -4.415 -23.965 1.00 82.38 83 ALA A CA 1
ATOM 597 C C . ALA A 1 83 ? 19.986 -3.821 -24.131 1.00 82.38 83 ALA A C 1
ATOM 599 O O . ALA A 1 83 ? 20.135 -2.627 -24.397 1.00 82.38 83 ALA A O 1
ATOM 600 N N . TYR A 1 84 ? 21.007 -4.666 -24.008 1.00 81.81 84 TYR A N 1
ATOM 601 C CA . TYR A 1 84 ? 22.394 -4.314 -24.288 1.00 81.81 84 TYR A CA 1
ATOM 602 C C . TYR A 1 84 ? 22.797 -4.925 -25.631 1.00 81.81 84 TYR A C 1
ATOM 604 O O . TYR A 1 84 ? 22.766 -6.143 -25.792 1.00 81.81 84 TYR A O 1
ATOM 612 N N . VAL A 1 85 ? 23.120 -4.078 -26.611 1.00 83.06 85 VAL A N 1
ATOM 613 C CA . VAL A 1 85 ? 23.484 -4.507 -27.969 1.00 83.06 85 VAL A CA 1
ATOM 614 C C . VAL A 1 85 ? 24.938 -4.136 -28.226 1.00 83.06 85 VAL A C 1
ATOM 616 O O . VAL A 1 85 ? 25.291 -2.958 -28.194 1.00 83.06 85 VAL A O 1
ATOM 619 N N . ILE A 1 86 ? 25.766 -5.143 -28.497 1.00 82.94 86 ILE A N 1
ATOM 620 C CA . ILE A 1 86 ? 27.183 -4.979 -28.833 1.00 82.94 86 ILE A CA 1
ATOM 621 C C . ILE A 1 86 ? 27.349 -5.131 -30.347 1.00 82.94 86 ILE A C 1
ATOM 623 O O . ILE A 1 86 ? 26.779 -6.036 -30.954 1.00 82.94 86 ILE A O 1
ATOM 627 N N . GLY A 1 87 ? 28.123 -4.230 -30.950 1.00 83.94 87 GLY A N 1
ATOM 628 C CA . GLY A 1 87 ? 28.523 -4.291 -32.353 1.00 83.94 87 GLY A CA 1
ATOM 629 C C . GLY A 1 87 ? 29.981 -4.718 -32.517 1.00 83.94 87 GLY A C 1
ATOM 630 O O . GLY A 1 87 ? 30.741 -4.739 -31.552 1.00 83.94 87 GLY A O 1
ATOM 631 N N . ILE A 1 88 ? 30.384 -5.008 -33.751 1.00 85.94 88 ILE A N 1
ATOM 632 C CA . ILE A 1 88 ? 31.786 -5.249 -34.115 1.00 85.94 88 ILE A CA 1
ATOM 633 C C . ILE A 1 88 ? 32.306 -3.966 -34.785 1.00 85.94 88 ILE A C 1
ATOM 635 O O . ILE A 1 88 ? 31.720 -3.561 -35.793 1.00 85.94 88 ILE A O 1
ATOM 639 N N . PRO A 1 89 ? 33.340 -3.291 -34.248 1.00 79.75 89 PRO A N 1
ATOM 640 C CA . PRO A 1 89 ? 33.836 -2.035 -34.807 1.00 79.75 89 PRO A CA 1
ATOM 641 C C . PRO A 1 89 ? 34.492 -2.244 -36.178 1.00 79.75 89 PRO A C 1
ATOM 643 O O . PRO A 1 89 ? 35.237 -3.200 -36.376 1.00 79.75 89 PRO A O 1
ATOM 646 N N . ALA A 1 90 ? 34.251 -1.318 -37.106 1.00 82.25 90 ALA A N 1
ATOM 647 C CA . ALA A 1 90 ? 34.894 -1.280 -38.417 1.00 82.25 90 ALA A CA 1
ATOM 648 C C . ALA A 1 90 ? 35.226 0.157 -38.826 1.00 82.25 90 ALA A C 1
ATOM 650 O O . ALA A 1 90 ? 34.563 1.107 -38.405 1.00 82.25 90 ALA A O 1
ATOM 651 N N . HIS A 1 91 ? 36.252 0.311 -39.664 1.00 81.75 91 HIS A N 1
ATOM 652 C CA . HIS A 1 91 ? 36.583 1.593 -40.281 1.00 81.75 91 HIS A CA 1
ATOM 653 C C . HIS A 1 91 ? 35.402 2.078 -41.138 1.00 81.75 91 HIS A C 1
ATOM 655 O O . HIS A 1 91 ? 34.804 1.288 -41.867 1.00 81.75 91 HIS A O 1
ATOM 661 N N . SER A 1 92 ? 35.081 3.373 -41.099 1.00 72.06 92 SER A N 1
ATOM 662 C CA . SER A 1 92 ? 33.908 3.942 -41.789 1.00 72.06 92 SER A CA 1
ATOM 663 C C . SER A 1 92 ? 33.920 3.738 -43.311 1.00 72.06 92 SER A C 1
ATOM 665 O O . SER A 1 92 ? 32.861 3.657 -43.926 1.00 72.06 92 SER A O 1
ATOM 667 N N . GLY A 1 93 ? 35.107 3.592 -43.909 1.00 70.75 93 GLY A N 1
ATOM 668 C CA . GLY A 1 93 ? 35.296 3.239 -45.324 1.00 70.75 93 GLY A CA 1
ATOM 669 C C . GLY A 1 93 ? 35.110 1.752 -45.670 1.00 70.75 93 GLY A C 1
ATOM 670 O O . GLY A 1 93 ? 35.080 1.412 -46.847 1.00 70.75 93 GLY A O 1
ATOM 671 N N . PHE A 1 94 ? 34.968 0.868 -44.674 1.00 73.88 94 PHE A N 1
ATOM 672 C CA . PHE A 1 94 ? 34.744 -0.575 -44.851 1.00 73.88 94 PHE A CA 1
ATOM 673 C C . PHE A 1 94 ? 33.549 -1.058 -44.007 1.00 73.88 94 PHE A C 1
ATOM 675 O O . PHE A 1 94 ? 33.711 -1.871 -43.095 1.00 73.88 94 PHE A O 1
ATOM 682 N N . PRO A 1 95 ? 32.326 -0.575 -44.293 1.00 66.44 95 PRO A N 1
ATOM 683 C CA . PRO A 1 95 ? 31.148 -0.795 -43.449 1.00 66.44 95 PRO A CA 1
ATOM 684 C C . PRO A 1 95 ? 30.694 -2.260 -43.349 1.00 66.44 95 PRO A C 1
ATOM 686 O O . PRO A 1 95 ? 29.947 -2.594 -42.435 1.00 66.44 95 PRO A O 1
ATOM 689 N N . LEU A 1 96 ? 31.142 -3.137 -44.254 1.00 79.00 96 LEU A N 1
ATOM 690 C CA . LEU A 1 96 ? 30.838 -4.575 -44.231 1.00 79.00 96 LEU A CA 1
ATOM 691 C C . LEU A 1 96 ? 31.769 -5.385 -43.312 1.00 79.00 96 LEU A C 1
ATOM 693 O O . LEU A 1 96 ? 31.491 -6.549 -43.044 1.00 79.00 96 LEU A O 1
ATOM 697 N N . ASN A 1 97 ? 32.845 -4.778 -42.800 1.00 79.94 97 ASN A N 1
ATOM 698 C CA . ASN A 1 97 ? 33.818 -5.452 -41.932 1.00 79.94 97 ASN A CA 1
ATOM 699 C C . ASN A 1 97 ? 33.438 -5.384 -40.442 1.00 79.94 97 ASN A C 1
ATOM 701 O O . ASN A 1 97 ? 34.239 -5.744 -39.583 1.00 79.94 97 ASN A O 1
ATOM 705 N N . GLY A 1 98 ? 32.240 -4.892 -40.123 1.00 74.88 98 GLY A N 1
ATOM 706 C CA . GLY A 1 98 ? 31.754 -4.741 -38.757 1.00 74.88 98 GLY A CA 1
ATOM 707 C C . GLY A 1 98 ? 30.242 -4.884 -38.666 1.00 74.88 98 GLY A C 1
ATOM 708 O O . GLY A 1 98 ? 29.534 -4.942 -39.669 1.00 74.88 98 GLY A O 1
ATOM 709 N N . LEU A 1 99 ? 29.740 -4.924 -37.435 1.00 78.75 99 LEU A N 1
ATOM 710 C CA . LEU A 1 99 ? 28.315 -4.973 -37.136 1.00 78.75 99 LEU A CA 1
ATOM 711 C C . LEU A 1 99 ? 27.950 -3.716 -36.362 1.00 78.75 99 LEU A C 1
ATOM 713 O O . LEU A 1 99 ? 28.367 -3.535 -35.221 1.00 78.75 99 LEU A O 1
ATOM 717 N N . ASN A 1 100 ? 27.156 -2.844 -36.972 1.00 75.62 100 ASN A N 1
ATOM 718 C CA . ASN A 1 100 ? 26.682 -1.654 -36.287 1.00 75.62 100 ASN A CA 1
ATOM 719 C C . ASN A 1 100 ? 25.595 -2.037 -35.267 1.00 75.62 100 ASN A C 1
ATOM 721 O O . ASN A 1 100 ? 24.516 -2.496 -35.646 1.00 75.62 100 ASN A O 1
ATOM 725 N N . ALA A 1 101 ? 25.856 -1.785 -33.981 1.00 76.75 101 ALA A N 1
ATOM 726 C CA . ALA A 1 101 ? 24.928 -2.054 -32.878 1.00 76.75 101 ALA A CA 1
ATOM 727 C C . ALA A 1 101 ? 23.557 -1.357 -33.033 1.00 76.75 101 ALA A C 1
ATOM 729 O O . ALA A 1 101 ? 22.563 -1.787 -32.451 1.00 76.75 101 ALA A O 1
ATOM 730 N N . ALA A 1 102 ? 23.473 -0.286 -33.827 1.00 74.62 102 ALA A N 1
ATOM 731 C CA . ALA A 1 102 ? 22.231 0.429 -34.103 1.00 74.62 102 ALA A CA 1
ATOM 732 C C . ALA A 1 102 ? 21.441 -0.118 -35.308 1.00 74.62 102 ALA A C 1
ATOM 734 O O . ALA A 1 102 ? 20.257 0.194 -35.437 1.00 74.62 102 ALA A O 1
ATOM 735 N N . ALA A 1 103 ? 22.041 -0.941 -36.178 1.00 69.00 103 ALA A N 1
ATOM 736 C CA . ALA A 1 103 ? 21.410 -1.362 -37.436 1.00 69.00 103 ALA A CA 1
ATOM 737 C C . ALA A 1 103 ? 20.182 -2.273 -37.238 1.00 69.00 103 ALA A C 1
ATOM 739 O O . ALA A 1 103 ? 19.262 -2.250 -38.053 1.00 69.00 103 ALA A O 1
ATOM 740 N N . GLY A 1 104 ? 20.118 -3.017 -36.128 1.00 59.56 104 GLY A N 1
ATOM 741 C CA . GLY A 1 104 ? 18.979 -3.879 -35.785 1.00 59.56 104 GLY A CA 1
ATOM 742 C C . GLY A 1 104 ? 17.733 -3.145 -35.265 1.00 59.56 104 GLY A C 1
ATOM 743 O O . GLY A 1 104 ? 16.701 -3.779 -35.065 1.00 59.56 104 GLY A O 1
ATOM 744 N N . ARG A 1 105 ? 17.784 -1.820 -35.046 1.00 54.53 105 ARG A N 1
ATOM 745 C CA . ARG A 1 105 ? 16.689 -1.035 -34.434 1.00 54.53 105 ARG A CA 1
ATOM 746 C C . ARG A 1 105 ? 15.667 -0.453 -35.423 1.00 54.53 105 ARG A C 1
ATOM 748 O O . ARG A 1 105 ? 15.011 0.537 -35.111 1.00 54.53 105 ARG A O 1
ATOM 755 N N . ARG A 1 106 ? 15.468 -1.047 -36.604 1.00 46.91 106 ARG A N 1
ATOM 756 C CA . ARG A 1 106 ? 14.304 -0.700 -37.443 1.00 46.91 106 ARG A CA 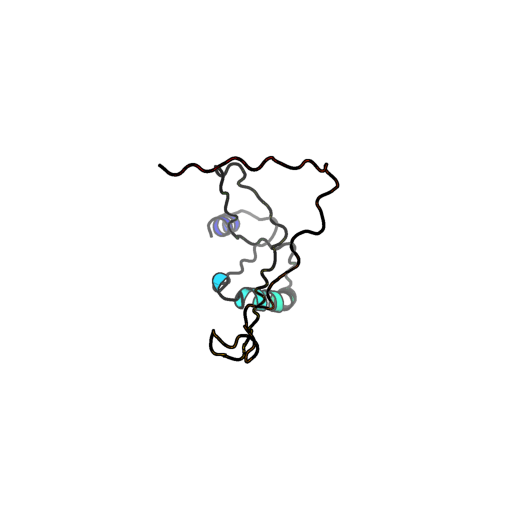1
ATOM 757 C C . ARG A 1 106 ? 13.115 -1.591 -37.090 1.00 46.91 106 ARG A C 1
ATOM 759 O O . ARG A 1 106 ? 12.918 -2.644 -37.688 1.00 46.91 106 ARG A O 1
ATOM 766 N N . HIS A 1 107 ? 12.295 -1.141 -36.142 1.00 44.34 107 HIS A N 1
ATOM 767 C CA . HIS A 1 107 ? 10.930 -1.645 -36.022 1.00 44.34 107 HIS A CA 1
ATOM 768 C C . HIS A 1 107 ? 10.127 -1.137 -37.227 1.00 44.34 107 HIS A C 1
ATOM 770 O O . HIS A 1 107 ? 10.196 0.039 -37.581 1.00 44.34 107 HIS A O 1
ATOM 776 N N . ARG A 1 108 ? 9.402 -2.041 -37.889 1.00 48.81 108 ARG A N 1
ATOM 777 C CA . ARG A 1 108 ? 8.520 -1.762 -39.030 1.00 48.81 108 ARG A CA 1
ATOM 778 C C . ARG A 1 108 ? 7.527 -0.656 -38.646 1.00 48.81 108 ARG A C 1
ATOM 780 O O . ARG A 1 108 ? 6.554 -0.920 -37.944 1.00 48.81 108 ARG A O 1
ATOM 787 N N . GLN A 1 109 ? 7.766 0.572 -39.094 1.00 40.56 109 GLN A N 1
ATOM 788 C CA . GLN A 1 109 ? 6.795 1.655 -39.001 1.00 40.56 109 GLN A CA 1
ATOM 789 C C . GLN A 1 109 ? 5.946 1.645 -40.279 1.00 40.56 109 GLN A C 1
ATOM 791 O O . GLN A 1 109 ? 6.468 1.789 -41.380 1.00 40.56 109 GLN A O 1
ATOM 796 N N . ALA A 1 110 ? 4.644 1.415 -40.084 1.00 41.69 110 ALA A N 1
ATOM 797 C CA . ALA A 1 110 ? 3.534 1.567 -41.028 1.00 41.69 110 ALA A CA 1
ATOM 798 C C . ALA A 1 110 ? 3.492 0.645 -42.271 1.00 41.69 110 ALA A C 1
ATOM 800 O O . ALA A 1 110 ? 3.818 1.030 -43.389 1.00 41.69 110 ALA A O 1
ATOM 801 N N . ARG A 1 111 ? 2.901 -0.549 -42.106 1.00 44.38 111 ARG A N 1
ATOM 802 C CA . ARG A 1 111 ? 1.919 -1.042 -43.090 1.00 44.38 111 ARG A CA 1
ATOM 803 C C . ARG A 1 111 ? 0.543 -0.614 -42.590 1.00 44.38 111 ARG A C 1
ATOM 805 O O . ARG A 1 111 ? 0.030 -1.232 -41.665 1.00 44.38 111 ARG A O 1
ATOM 812 N N . GLY A 1 112 ? -0.014 0.442 -43.171 1.00 47.06 112 GLY A N 1
ATOM 813 C CA . GLY A 1 112 ? -1.372 0.874 -42.851 1.00 47.06 112 GLY A CA 1
ATOM 814 C C . GLY A 1 112 ? -1.651 2.333 -43.179 1.00 47.06 112 GLY A C 1
ATOM 815 O O . GLY A 1 112 ? -1.994 3.079 -42.277 1.00 47.06 112 GLY A O 1
ATOM 816 N N . MET A 1 113 ? -1.521 2.736 -44.444 1.00 39.62 113 MET A N 1
ATOM 817 C CA . MET A 1 113 ? -2.305 3.849 -44.987 1.00 39.62 113 MET A CA 1
ATOM 818 C C . MET A 1 113 ? -2.765 3.457 -46.389 1.00 39.62 113 MET A C 1
ATOM 820 O O . MET A 1 113 ? -1.980 2.966 -47.199 1.00 39.62 113 MET A O 1
ATOM 824 N N . GLY A 1 114 ? -4.081 3.529 -46.573 1.00 37.56 114 GLY A N 1
ATOM 825 C CA . GLY A 1 114 ? -4.819 3.003 -47.707 1.00 37.56 114 GLY A CA 1
ATOM 826 C C . GLY A 1 114 ? -4.628 3.792 -48.997 1.00 37.56 114 GLY A C 1
ATOM 827 O O . GLY A 1 114 ? -3.994 4.842 -49.038 1.00 37.56 114 GLY A O 1
ATOM 828 N N . ALA A 1 115 ? -5.208 3.217 -50.046 1.00 45.69 115 ALA A N 1
ATOM 829 C CA . ALA A 1 115 ? -5.287 3.731 -51.402 1.00 45.69 115 ALA A CA 1
ATOM 830 C C . ALA A 1 115 ? -5.655 5.226 -51.468 1.00 45.69 115 ALA A C 1
ATOM 832 O O . ALA A 1 115 ? -6.602 5.667 -50.820 1.00 45.69 115 ALA A O 1
ATOM 833 N N . GLY A 1 116 ? -4.940 5.979 -52.307 1.00 38.12 116 GLY A N 1
ATOM 834 C CA . GLY A 1 116 ? -5.203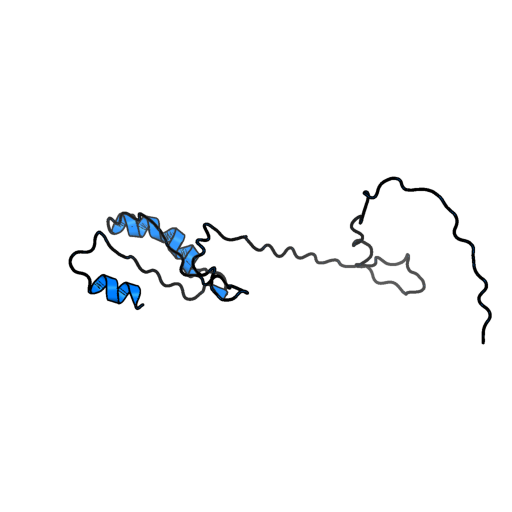 7.400 -52.527 1.00 38.12 116 GLY A CA 1
ATOM 835 C C . GLY A 1 116 ? -4.360 7.997 -53.652 1.00 38.12 116 GLY A C 1
ATOM 836 O O . GLY A 1 116 ? -3.394 8.694 -53.387 1.00 38.12 116 GLY A O 1
ATOM 837 N N . THR A 1 117 ? -4.759 7.692 -54.889 1.00 37.50 117 THR A N 1
ATOM 838 C CA . THR A 1 117 ? -4.542 8.445 -56.143 1.00 37.50 117 THR A CA 1
ATOM 839 C C . THR A 1 117 ? -3.122 8.904 -56.512 1.00 37.50 117 THR A C 1
ATOM 841 O O . THR A 1 117 ? -2.619 9.911 -56.021 1.00 37.50 117 THR A O 1
ATOM 844 N N . ASP A 1 118 ? -2.573 8.228 -57.522 1.00 45.66 118 ASP A N 1
ATOM 845 C CA . ASP A 1 118 ? -1.520 8.710 -58.421 1.00 45.66 118 ASP A CA 1
ATOM 846 C C . ASP A 1 118 ? -1.868 10.094 -58.996 1.00 45.66 118 ASP A C 1
ATOM 848 O O . ASP A 1 118 ? -2.833 10.240 -59.752 1.00 45.66 118 ASP A O 1
ATOM 852 N N . ARG A 1 119 ? -1.057 11.109 -58.686 1.00 36.22 119 ARG A N 1
ATOM 853 C CA . ARG A 1 119 ? -0.826 12.249 -59.583 1.00 36.22 119 ARG A CA 1
ATOM 854 C C . ARG A 1 119 ? 0.641 12.678 -59.488 1.00 36.22 119 ARG A C 1
ATOM 856 O O . ARG A 1 119 ? 1.105 12.951 -58.381 1.00 36.22 119 ARG A O 1
ATOM 863 N N . PRO A 1 120 ? 1.366 12.788 -60.612 1.00 39.47 120 PRO A N 1
ATOM 864 C CA . PRO A 1 120 ? 2.707 13.349 -60.608 1.00 39.47 120 PRO A CA 1
ATOM 865 C C . PRO A 1 120 ? 2.643 14.867 -60.388 1.00 39.47 120 PRO A C 1
ATOM 867 O O . PRO A 1 120 ? 1.866 15.572 -61.031 1.00 39.47 120 PRO A O 1
ATOM 870 N N . VAL A 1 121 ? 3.462 15.364 -59.460 1.00 47.44 121 VAL A N 1
ATOM 871 C CA . VAL A 1 121 ? 3.672 16.798 -59.205 1.00 47.44 121 VAL A CA 1
ATOM 872 C C . VAL A 1 121 ? 4.727 17.310 -60.202 1.00 47.44 121 VAL A C 1
ATOM 874 O O . VAL A 1 121 ? 5.744 16.633 -60.365 1.00 47.44 121 VAL A O 1
ATOM 877 N N . PRO A 1 122 ? 4.539 18.458 -60.883 1.00 37.41 122 PRO A N 1
ATOM 878 C CA . PRO A 1 122 ? 5.539 18.975 -61.810 1.00 37.41 122 PRO A CA 1
ATOM 879 C C . PRO A 1 122 ? 6.756 19.520 -61.055 1.00 37.41 122 PRO A C 1
ATOM 881 O O . PRO A 1 122 ? 6.621 20.209 -60.043 1.00 37.41 122 PRO A O 1
ATOM 884 N N . VAL A 1 123 ? 7.945 19.221 -61.576 1.00 46.47 123 VAL A N 1
ATOM 885 C CA . VAL A 1 123 ? 9.228 19.772 -61.127 1.00 46.47 123 VAL A CA 1
ATOM 886 C C . VAL A 1 123 ? 9.288 21.240 -61.557 1.00 46.47 123 VAL A C 1
ATOM 888 O O . VAL A 1 123 ? 9.267 21.525 -62.750 1.00 46.47 123 VAL A O 1
ATOM 891 N N . GLY A 1 124 ? 9.302 22.158 -60.590 1.00 38.66 124 GLY A N 1
ATOM 892 C CA . GLY A 1 124 ? 9.505 23.589 -60.815 1.00 38.66 124 GLY A CA 1
ATOM 893 C C . GLY A 1 124 ? 10.984 23.960 -60.717 1.00 38.66 124 GLY A C 1
ATOM 894 O O . GLY A 1 124 ? 11.667 23.546 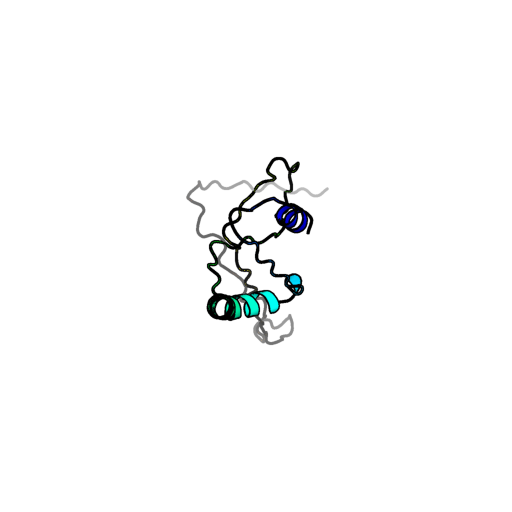-59.779 1.00 38.66 124 GLY A O 1
ATOM 895 N N . ASP A 1 125 ? 11.446 24.725 -61.704 1.00 41.16 125 ASP A N 1
ATOM 896 C CA . ASP A 1 125 ? 12.810 25.218 -61.883 1.00 41.16 125 ASP A CA 1
ATOM 897 C C . ASP A 1 125 ? 13.299 26.090 -60.715 1.00 41.16 125 ASP A C 1
ATOM 899 O O . ASP A 1 125 ? 12.670 27.082 -60.342 1.00 41.16 125 ASP A O 1
ATOM 903 N N . TRP A 1 126 ? 14.471 25.754 -60.173 1.00 35.38 126 TRP A N 1
ATOM 904 C CA . TRP A 1 126 ? 15.206 26.603 -59.236 1.00 35.38 126 TRP A CA 1
ATOM 905 C C . TRP A 1 126 ? 16.166 27.509 -60.013 1.00 35.38 126 TRP A C 1
ATOM 907 O O . TRP A 1 126 ? 17.240 27.074 -60.429 1.00 35.38 126 TRP A O 1
ATOM 917 N N . HIS A 1 127 ? 15.800 28.780 -60.187 1.00 34.12 127 HIS A N 1
ATOM 918 C CA . HIS A 1 127 ? 16.758 29.829 -60.536 1.00 34.12 127 HIS A CA 1
ATOM 919 C C . HIS A 1 127 ? 17.435 30.355 -59.265 1.00 34.12 127 HIS A C 1
ATOM 921 O O . HIS A 1 127 ? 16.771 30.824 -58.342 1.00 34.12 127 HIS A O 1
ATOM 927 N N . ALA A 1 128 ? 18.764 30.255 -59.241 1.00 38.06 128 ALA A N 1
ATOM 928 C CA . ALA A 1 128 ? 19.629 30.870 -58.246 1.00 38.06 128 ALA A CA 1
ATOM 929 C C . ALA A 1 128 ? 19.648 32.398 -58.414 1.00 38.06 128 ALA A C 1
ATOM 931 O O . ALA A 1 128 ? 19.819 32.899 -59.529 1.00 38.06 128 ALA A O 1
ATOM 932 N N . GLY A 1 129 ? 19.506 33.104 -57.295 1.00 36.16 129 GLY A N 1
ATOM 933 C CA . GLY A 1 129 ? 19.842 34.511 -57.102 1.00 36.16 129 GLY A CA 1
ATOM 934 C C . GLY A 1 129 ? 20.612 34.650 -55.800 1.00 36.16 129 GLY A C 1
ATOM 935 O O . GLY A 1 129 ? 20.312 33.859 -54.875 1.00 36.16 129 GLY A O 1
#